Protein AF-A0A930JX52-F1 (afdb_monomer_lite)

Sequence (72 aa):
MRIALRCIYYKAVMPSCDIVDMDDATWKEFLHTGGNKRKEIVLKLLDKEWLMSYVKEIVWIPLEGQDKLKEI

Secondary structure (DSSP, 8-state):
-EEEEEEEESS---PPEEEEE--HHHHHHHHHS-HHHHHHHHHHHTT-GGGTTTEEEEEEEESTTGGGGS--

pLDDT: mean 85.56, std 12.99, range [45.19, 95.12]

Structure (mmCIF, N/CA/C/O backbone):
data_AF-A0A930JX52-F1
#
_entry.id   AF-A0A930JX52-F1
#
loop_
_atom_site.group_PDB
_atom_site.id
_atom_site.type_symbol
_atom_site.label_atom_id
_atom_site.label_alt_id
_atom_site.label_comp_id
_atom_site.label_asym_id
_atom_site.label_entity_id
_atom_site.label_seq_id
_atom_site.pdbx_PDB_ins_code
_atom_site.Cartn_x
_atom_site.Cartn_y
_atom_site.Cartn_z
_atom_site.occupancy
_atom_site.B_iso_or_equiv
_atom_site.auth_seq_id
_atom_site.auth_comp_id
_atom_site.auth_asym_id
_atom_site.auth_atom_id
_atom_site.pdbx_PDB_model_num
ATOM 1 N N . MET A 1 1 ? -8.880 3.718 6.810 1.00 89.19 1 MET A N 1
ATOM 2 C CA . MET A 1 1 ? -8.324 4.659 5.826 1.00 89.19 1 MET A CA 1
ATOM 3 C C . MET A 1 1 ? -8.206 3.959 4.489 1.00 89.19 1 MET A C 1
ATOM 5 O O . MET A 1 1 ? -7.372 3.069 4.333 1.00 89.19 1 MET A O 1
ATOM 9 N N . ARG A 1 2 ? -9.037 4.367 3.534 1.00 91.38 2 ARG A N 1
ATOM 10 C CA . ARG A 1 2 ? -8.996 3.886 2.156 1.00 91.38 2 ARG A CA 1
ATOM 11 C C . ARG A 1 2 ? -8.074 4.749 1.302 1.00 91.38 2 ARG A C 1
ATOM 13 O O . ARG A 1 2 ? -8.250 5.968 1.235 1.00 91.38 2 ARG A O 1
ATOM 20 N N . ILE A 1 3 ? -7.113 4.130 0.621 1.00 92.50 3 ILE A N 1
ATOM 21 C CA . ILE A 1 3 ? -6.171 4.828 -0.265 1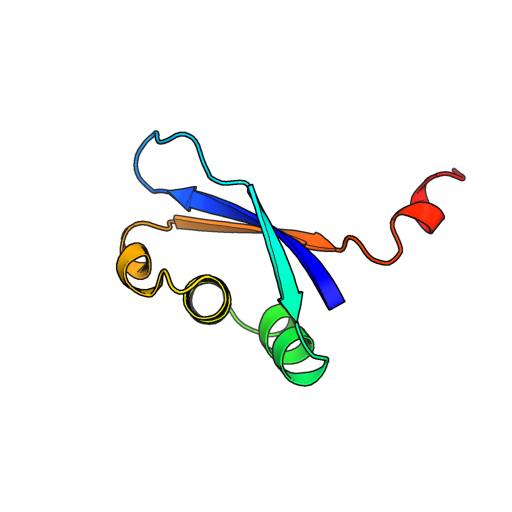.00 92.50 3 ILE A CA 1
ATOM 22 C C . ILE A 1 3 ? -6.144 4.182 -1.652 1.00 92.50 3 ILE A C 1
ATOM 24 O O . ILE A 1 3 ? -6.256 2.963 -1.782 1.00 92.50 3 ILE A O 1
ATOM 28 N N . ALA A 1 4 ? -5.959 5.000 -2.686 1.00 92.31 4 ALA A N 1
ATOM 29 C CA . ALA A 1 4 ? -5.522 4.531 -3.996 1.00 92.31 4 ALA A CA 1
ATOM 30 C C . ALA A 1 4 ? -3.999 4.610 -4.046 1.00 92.31 4 ALA A C 1
ATOM 32 O O . ALA A 1 4 ? -3.419 5.618 -3.636 1.00 92.31 4 ALA A O 1
ATOM 33 N N . LEU A 1 5 ? -3.347 3.566 -4.544 1.00 91.94 5 LEU A N 1
ATOM 34 C CA . LEU A 1 5 ? -1.895 3.506 -4.617 1.00 91.94 5 LEU A CA 1
ATOM 35 C C . LEU A 1 5 ? -1.399 2.918 -5.934 1.00 91.94 5 LEU A C 1
ATOM 37 O O . LEU A 1 5 ? -2.107 2.206 -6.644 1.00 91.94 5 LEU A O 1
ATOM 41 N N . ARG A 1 6 ? -0.151 3.250 -6.256 1.00 90.44 6 ARG A N 1
ATOM 42 C CA . ARG A 1 6 ? 0.545 2.840 -7.469 1.00 90.44 6 ARG A CA 1
ATOM 43 C C . ARG A 1 6 ? 1.962 2.407 -7.123 1.00 90.44 6 ARG A C 1
ATOM 45 O O . ARG A 1 6 ? 2.748 3.189 -6.584 1.00 90.44 6 ARG A O 1
ATOM 52 N N . CYS A 1 7 ? 2.297 1.175 -7.490 1.00 90.38 7 CYS A N 1
ATOM 53 C CA . CYS A 1 7 ? 3.656 0.654 -7.404 1.00 90.38 7 CYS A CA 1
ATOM 54 C C . CYS A 1 7 ? 4.457 1.114 -8.630 1.00 90.38 7 CYS A C 1
ATOM 56 O O . CYS A 1 7 ? 4.174 0.709 -9.755 1.00 90.38 7 CYS A O 1
ATOM 58 N N . ILE A 1 8 ? 5.462 1.964 -8.430 1.00 89.25 8 ILE A N 1
ATOM 59 C CA . ILE A 1 8 ? 6.389 2.382 -9.485 1.00 89.25 8 ILE A CA 1
ATOM 60 C C . ILE A 1 8 ? 7.541 1.385 -9.528 1.00 89.25 8 ILE A C 1
ATOM 62 O O . ILE A 1 8 ? 8.289 1.255 -8.560 1.00 89.25 8 ILE A O 1
ATOM 66 N N . TYR A 1 9 ? 7.696 0.682 -10.646 1.00 89.69 9 TYR A N 1
ATOM 67 C CA . TYR A 1 9 ? 8.727 -0.341 -10.820 1.00 89.69 9 TYR A CA 1
ATOM 68 C C . TYR A 1 9 ? 10.018 0.227 -11.423 1.00 89.69 9 TYR A C 1
ATOM 70 O O . TYR A 1 9 ? 10.011 1.266 -12.081 1.00 89.69 9 TYR A O 1
ATOM 78 N N . TYR A 1 10 ? 11.138 -0.477 -11.239 1.00 85.88 10 TYR A N 1
ATOM 79 C CA . TYR A 1 10 ? 12.416 -0.129 -11.882 1.00 85.88 10 TYR A CA 1
ATOM 80 C C . TYR A 1 10 ? 12.421 -0.340 -13.404 1.00 85.88 10 TYR A C 1
ATOM 82 O O . TYR A 1 10 ? 13.205 0.294 -14.107 1.00 85.88 10 TYR A O 1
ATOM 90 N N . LYS A 1 11 ? 11.567 -1.230 -13.920 1.00 81.69 11 LYS A N 1
ATOM 91 C CA . LYS A 1 11 ? 11.390 -1.464 -15.360 1.00 81.69 11 LYS A CA 1
ATOM 92 C C . LYS A 1 11 ? 10.130 -0.751 -15.848 1.00 81.69 11 LYS A C 1
ATOM 94 O O . LYS A 1 11 ? 9.181 -0.594 -15.084 1.00 81.69 11 LYS A O 1
ATOM 99 N N . ALA A 1 12 ? 10.111 -0.354 -17.120 1.00 64.06 12 ALA A N 1
ATOM 100 C CA . ALA A 1 12 ? 8.935 0.223 -17.768 1.00 64.06 12 ALA A CA 1
ATOM 101 C C . ALA A 1 12 ? 7.845 -0.850 -17.947 1.00 64.06 12 ALA A C 1
ATOM 103 O O . ALA A 1 12 ? 7.741 -1.497 -18.983 1.00 64.06 12 ALA A O 1
ATOM 104 N N . VAL A 1 13 ? 7.061 -1.065 -16.896 1.00 67.31 13 VAL A N 1
ATOM 105 C CA . VAL A 1 13 ? 5.833 -1.867 -16.893 1.00 67.31 13 VAL A CA 1
ATOM 106 C C . VAL A 1 13 ? 4.657 -0.933 -16.666 1.00 67.31 13 VAL A C 1
ATOM 108 O O . VAL A 1 13 ? 4.801 0.069 -15.962 1.00 67.31 13 VAL A O 1
ATOM 111 N N . MET A 1 14 ? 3.496 -1.260 -17.246 1.00 62.56 14 MET A N 1
ATOM 112 C CA . MET A 1 14 ? 2.239 -0.605 -16.878 1.00 62.56 14 MET A CA 1
ATOM 113 C C . MET A 1 14 ? 2.052 -0.762 -15.365 1.00 62.56 14 MET A C 1
ATOM 115 O O . MET A 1 14 ? 1.921 -1.890 -14.888 1.00 62.56 14 MET A O 1
ATOM 119 N N . PRO A 1 15 ? 2.074 0.329 -14.591 1.00 66.25 15 PRO A N 1
ATOM 120 C CA . PRO A 1 15 ? 1.906 0.212 -13.153 1.00 66.25 15 PRO A CA 1
ATOM 121 C C . PRO A 1 15 ? 0.459 -0.162 -12.830 1.00 66.25 15 PRO A C 1
ATOM 123 O O . PRO A 1 15 ? -0.457 0.427 -13.412 1.00 66.25 15 PRO A O 1
ATOM 126 N N . SER A 1 16 ? 0.252 -1.072 -11.878 1.00 72.38 16 SER A N 1
ATOM 127 C CA . SER A 1 16 ? -1.081 -1.313 -11.329 1.00 72.38 16 SER A CA 1
ATOM 128 C C . SER A 1 16 ? -1.515 -0.129 -10.466 1.00 72.38 16 SER A C 1
ATOM 130 O O . SER A 1 16 ? -0.700 0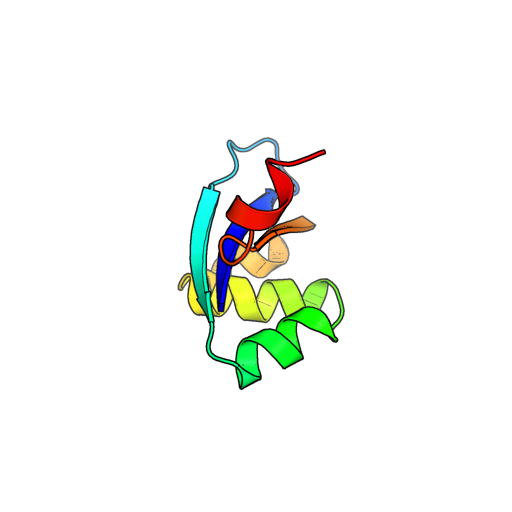.485 -9.771 1.00 72.38 16 SER A O 1
ATOM 132 N N . CYS A 1 17 ? -2.799 0.214 -10.555 1.00 85.50 17 CYS A N 1
ATOM 133 C CA . CYS A 1 17 ? -3.468 1.054 -9.574 1.00 85.50 17 CYS A CA 1
ATOM 134 C C . CYS A 1 17 ? -4.301 0.116 -8.707 1.00 85.50 17 CYS A C 1
ATOM 136 O O . CYS A 1 17 ? -5.189 -0.563 -9.225 1.00 85.50 17 CYS A O 1
ATOM 138 N N . ASP A 1 18 ? -3.981 0.047 -7.423 1.00 90.88 18 ASP A N 1
ATOM 139 C CA . ASP A 1 18 ? -4.671 -0.799 -6.459 1.00 90.88 18 ASP A CA 1
ATOM 140 C C . ASP A 1 18 ? -5.327 0.106 -5.399 1.00 90.88 18 ASP A C 1
ATOM 142 O O . ASP A 1 18 ? -4.795 1.163 -5.048 1.00 90.88 18 ASP A O 1
ATOM 146 N N . ILE A 1 19 ? -6.499 -0.287 -4.897 1.00 92.31 19 ILE A N 1
ATOM 147 C CA . ILE A 1 19 ? -7.164 0.389 -3.777 1.00 92.31 19 ILE A CA 1
ATOM 148 C C . ILE A 1 19 ? -7.071 -0.535 -2.574 1.00 92.31 19 ILE A C 1
ATOM 150 O O . ILE A 1 19 ? -7.456 -1.699 -2.670 1.00 92.31 19 ILE A O 1
ATOM 154 N N . VAL A 1 20 ? -6.577 -0.012 -1.456 1.00 92.94 20 VAL A N 1
ATOM 155 C CA . VAL A 1 20 ? -6.436 -0.772 -0.211 1.00 92.94 20 VAL A CA 1
ATOM 156 C C . VAL A 1 20 ? -7.103 -0.042 0.942 1.00 92.94 20 VAL A C 1
ATOM 158 O O . VAL A 1 20 ? -7.111 1.191 1.006 1.00 92.94 20 VAL A O 1
ATOM 161 N N . ASP A 1 21 ? -7.634 -0.832 1.865 1.00 92.88 21 ASP A N 1
ATOM 162 C CA . ASP A 1 21 ? -8.177 -0.373 3.132 1.00 92.88 21 ASP A CA 1
ATOM 163 C C . ASP A 1 21 ? -7.178 -0.712 4.243 1.00 92.88 21 ASP A C 1
ATOM 165 O O . ASP A 1 21 ? -6.773 -1.861 4.407 1.00 92.88 21 ASP A O 1
ATOM 169 N N . MET A 1 22 ? -6.753 0.304 4.990 1.00 92.44 22 MET A N 1
ATOM 170 C CA . MET A 1 22 ? -5.872 0.161 6.149 1.00 92.44 22 MET A CA 1
ATOM 171 C C . MET A 1 22 ? -6.636 0.496 7.429 1.00 92.44 22 MET A C 1
ATOM 173 O O . MET A 1 22 ? -7.398 1.470 7.466 1.00 92.44 22 MET A O 1
ATOM 177 N N . ASP A 1 23 ? -6.398 -0.268 8.494 1.00 94.12 23 ASP A N 1
ATOM 178 C CA . ASP A 1 23 ? -6.814 0.136 9.838 1.00 94.12 23 ASP A CA 1
ATOM 179 C C . ASP A 1 23 ? -5.990 1.339 10.345 1.00 94.12 23 ASP A C 1
ATOM 181 O O . ASP A 1 23 ? -4.999 1.748 9.734 1.00 94.12 23 ASP A O 1
ATOM 185 N N . ASP A 1 24 ? -6.424 1.952 11.450 1.00 91.50 24 ASP A N 1
ATOM 186 C CA . ASP A 1 24 ? -5.795 3.165 11.995 1.00 91.50 24 ASP A CA 1
ATOM 187 C C . ASP A 1 24 ? -4.332 2.940 12.420 1.00 91.50 24 ASP A C 1
ATOM 189 O O . ASP A 1 24 ? -3.486 3.815 12.226 1.00 91.50 24 ASP A O 1
ATOM 193 N N . ALA A 1 25 ? -4.008 1.757 12.951 1.00 93.75 25 ALA A N 1
ATOM 194 C CA . ALA A 1 25 ? -2.652 1.425 13.383 1.00 93.75 25 ALA A CA 1
ATOM 195 C C . ALA A 1 25 ? -1.699 1.297 12.183 1.00 93.75 25 ALA A C 1
ATOM 197 O O . ALA A 1 25 ? -0.652 1.946 12.148 1.00 93.75 25 ALA A O 1
ATOM 198 N N . THR A 1 26 ? -2.104 0.530 11.170 1.00 94.31 26 THR A N 1
ATOM 199 C CA . THR A 1 26 ? -1.377 0.331 9.910 1.00 94.31 26 THR A CA 1
ATOM 200 C C . THR A 1 26 ? -1.217 1.648 9.165 1.00 94.31 26 THR A C 1
ATOM 202 O O . THR A 1 26 ? -0.147 1.943 8.636 1.00 94.31 26 THR A O 1
ATOM 205 N N . TRP A 1 27 ? -2.259 2.480 9.156 1.00 92.9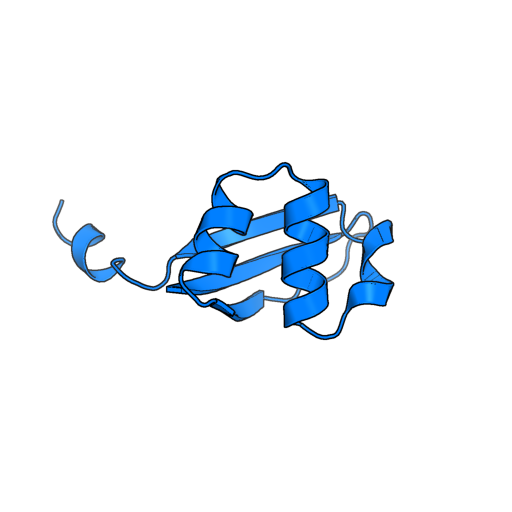4 27 TRP A N 1
ATOM 206 C CA . TRP A 1 27 ? -2.219 3.802 8.543 1.00 92.94 27 TRP A CA 1
ATOM 207 C C . TRP A 1 27 ? -1.197 4.730 9.211 1.00 92.94 27 TRP A C 1
ATOM 209 O O . TRP A 1 27 ? -0.384 5.357 8.526 1.00 92.94 27 TRP A O 1
ATOM 219 N N . LYS A 1 28 ? -1.190 4.793 10.547 1.00 92.75 28 LYS A N 1
ATOM 220 C CA . LYS A 1 28 ? -0.205 5.577 11.308 1.00 92.75 28 LYS A CA 1
ATOM 221 C C . LYS A 1 28 ? 1.217 5.085 11.057 1.00 92.75 28 LYS A C 1
ATOM 223 O O . LYS A 1 28 ? 2.107 5.903 10.824 1.00 92.75 28 LYS A O 1
ATOM 228 N N . GLU A 1 29 ? 1.429 3.770 11.046 1.00 94.31 29 GLU A N 1
ATOM 229 C CA . GLU A 1 29 ? 2.732 3.193 10.708 1.00 94.31 29 GLU A CA 1
ATOM 230 C C . GLU A 1 29 ? 3.156 3.586 9.286 1.00 94.31 29 GLU A C 1
ATOM 232 O O . GLU A 1 29 ? 4.264 4.083 9.078 1.00 94.31 29 GLU A O 1
ATOM 237 N N . PHE A 1 30 ? 2.256 3.445 8.312 1.00 94.12 30 PHE A N 1
ATOM 238 C CA . PHE A 1 30 ? 2.503 3.789 6.917 1.00 94.12 30 PHE A CA 1
ATOM 239 C C . PHE A 1 30 ? 2.897 5.265 6.733 1.00 94.12 30 PHE A C 1
ATOM 241 O O . PHE A 1 30 ? 3.868 5.567 6.031 1.00 94.12 30 PHE A O 1
ATOM 248 N N . LEU A 1 31 ? 2.194 6.196 7.384 1.00 91.25 31 LEU A N 1
ATOM 249 C CA . LEU A 1 31 ? 2.484 7.629 7.293 1.00 91.25 31 LEU A CA 1
ATOM 250 C C . LEU A 1 31 ? 3.870 7.983 7.836 1.00 91.25 31 LEU A C 1
ATOM 252 O O . LEU A 1 31 ? 4.633 8.690 7.169 1.00 91.25 31 LEU A O 1
ATOM 256 N N . HIS A 1 32 ? 4.198 7.474 9.022 1.00 91.81 32 HIS A N 1
ATOM 257 C CA . HIS A 1 32 ? 5.378 7.890 9.779 1.00 91.81 32 HIS A CA 1
ATOM 258 C C . HIS A 1 32 ? 6.634 7.064 9.487 1.00 91.81 32 HIS A C 1
ATOM 260 O O . HIS A 1 32 ? 7.690 7.334 10.057 1.00 91.81 32 HIS A O 1
ATOM 266 N N . THR A 1 33 ? 6.552 6.094 8.576 1.00 90.94 33 THR A N 1
ATOM 267 C CA . THR A 1 33 ? 7.694 5.261 8.203 1.00 90.94 33 THR A CA 1
ATOM 268 C C . THR A 1 33 ? 8.382 5.689 6.900 1.00 90.94 33 THR A C 1
ATOM 270 O O . THR A 1 33 ? 7.885 6.522 6.134 1.00 90.94 33 THR A O 1
ATOM 273 N N . GLY A 1 34 ? 9.570 5.134 6.650 1.00 90.19 34 GLY A N 1
ATOM 274 C CA . GLY A 1 34 ? 10.381 5.399 5.459 1.00 90.19 34 GLY A CA 1
ATOM 275 C C . GLY A 1 34 ? 9.918 4.633 4.214 1.00 90.19 34 GLY A C 1
ATOM 276 O O . GLY A 1 34 ? 9.126 3.695 4.288 1.00 90.19 34 GL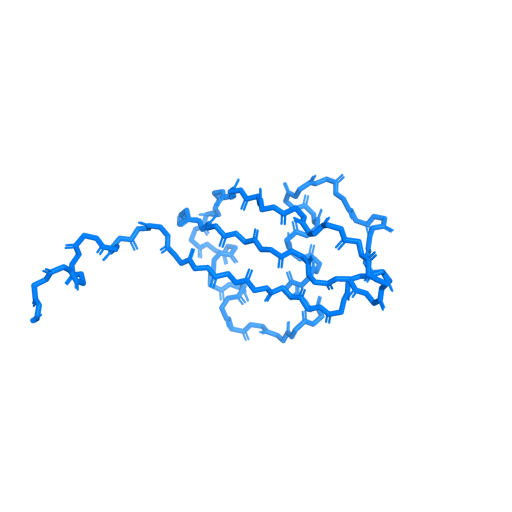Y A O 1
ATOM 277 N N . GLY A 1 35 ? 10.459 4.996 3.045 1.00 89.56 35 GLY A N 1
ATOM 278 C CA . GLY A 1 35 ? 10.030 4.447 1.750 1.00 89.56 35 GLY A CA 1
ATOM 279 C C . GLY A 1 35 ? 10.087 2.916 1.642 1.00 89.56 35 GLY A C 1
ATOM 280 O O . GLY A 1 35 ? 9.152 2.318 1.120 1.00 89.56 35 GLY A O 1
ATOM 281 N N . ASN A 1 36 ? 11.129 2.263 2.171 1.00 91.25 36 ASN A N 1
ATOM 282 C CA . ASN A 1 36 ? 11.223 0.795 2.145 1.00 91.25 36 ASN A CA 1
ATOM 283 C C . ASN A 1 36 ? 10.168 0.128 3.031 1.00 91.25 36 ASN A C 1
ATOM 285 O O . ASN A 1 36 ? 9.505 -0.804 2.591 1.00 91.25 36 ASN A O 1
ATOM 289 N N . LYS A 1 37 ? 9.938 0.647 4.238 1.00 93.56 37 LYS A N 1
ATOM 290 C CA . LYS A 1 37 ? 8.922 0.088 5.131 1.00 93.56 37 LYS A CA 1
ATOM 291 C C . LYS A 1 37 ? 7.506 0.303 4.585 1.00 93.56 37 LYS A C 1
ATOM 293 O O . LYS A 1 37 ? 6.678 -0.595 4.671 1.00 93.56 37 LYS A O 1
ATOM 298 N N . ARG A 1 38 ? 7.242 1.438 3.920 1.00 93.50 38 ARG A N 1
ATOM 299 C CA . ARG A 1 38 ? 5.977 1.653 3.191 1.00 93.50 38 ARG A CA 1
ATOM 300 C C . ARG A 1 38 ? 5.754 0.612 2.097 1.00 93.50 38 ARG A C 1
ATOM 302 O O . ARG A 1 38 ? 4.633 0.135 1.955 1.00 93.50 38 ARG A O 1
ATOM 309 N N . LYS A 1 39 ? 6.799 0.248 1.342 1.00 93.56 39 LYS A N 1
ATOM 310 C CA . LYS A 1 39 ? 6.709 -0.828 0.340 1.00 93.56 39 LYS A CA 1
ATOM 311 C C . LYS A 1 39 ? 6.352 -2.158 0.991 1.00 93.56 39 LYS A C 1
ATOM 313 O O . LYS A 1 39 ? 5.454 -2.819 0.492 1.00 93.56 39 LYS A O 1
ATOM 318 N N . GLU A 1 40 ? 7.006 -2.521 2.095 1.00 95.00 40 GLU A N 1
ATOM 319 C CA . GLU A 1 40 ? 6.696 -3.759 2.826 1.00 95.00 40 GLU A CA 1
ATOM 320 C C . GLU A 1 40 ? 5.223 -3.806 3.246 1.00 95.00 40 GLU A C 1
ATOM 322 O O . GLU A 1 40 ? 4.537 -4.779 2.948 1.00 95.00 40 GLU A O 1
ATOM 327 N N . ILE A 1 41 ? 4.717 -2.733 3.865 1.00 95.12 41 ILE A N 1
ATOM 328 C CA . ILE A 1 41 ? 3.314 -2.634 4.298 1.00 95.12 41 ILE A CA 1
ATOM 329 C C . ILE A 1 41 ? 2.367 -2.822 3.106 1.00 95.12 41 ILE A C 1
ATOM 331 O O . ILE A 1 41 ? 1.462 -3.651 3.152 1.00 95.12 41 ILE A O 1
ATOM 335 N N . VAL A 1 42 ? 2.591 -2.084 2.017 1.00 93.81 42 VAL A N 1
ATOM 336 C CA . VAL A 1 42 ? 1.716 -2.116 0.835 1.00 93.81 42 VAL A CA 1
ATOM 337 C C . VAL A 1 42 ? 1.761 -3.460 0.124 1.00 93.81 42 VAL A C 1
ATOM 339 O O . VAL A 1 42 ? 0.718 -3.999 -0.232 1.00 93.81 42 VAL A O 1
ATOM 342 N N . LEU A 1 43 ? 2.949 -4.025 -0.078 1.00 93.44 43 LEU A N 1
ATOM 343 C CA . LEU A 1 43 ? 3.085 -5.304 -0.766 1.00 93.44 43 LEU A CA 1
ATOM 344 C C . LEU A 1 43 ? 2.527 -6.460 0.060 1.00 93.44 43 LEU A C 1
ATOM 346 O O . LEU A 1 43 ? 1.977 -7.384 -0.530 1.00 93.44 43 LEU A O 1
ATOM 350 N N . LYS A 1 44 ? 2.590 -6.384 1.392 1.00 94.94 44 LYS A N 1
ATOM 351 C CA . LYS A 1 44 ? 1.920 -7.342 2.273 1.00 94.94 44 LYS A CA 1
ATOM 352 C C . LYS A 1 44 ? 0.397 -7.240 2.180 1.00 94.94 44 LYS A C 1
ATOM 354 O O . LYS A 1 44 ? -0.270 -8.260 2.068 1.00 94.94 44 LYS A O 1
ATOM 359 N N . LEU A 1 45 ? -0.158 -6.024 2.162 1.00 93.56 45 LEU A N 1
ATOM 360 C CA . LEU A 1 45 ? -1.604 -5.808 1.993 1.00 93.56 45 LEU A CA 1
ATOM 361 C C . LEU A 1 45 ? -2.130 -6.312 0.644 1.00 93.56 45 LEU A C 1
ATOM 363 O O . LEU A 1 45 ? -3.277 -6.734 0.550 1.00 93.56 45 LEU A O 1
ATOM 367 N N . LEU A 1 46 ? -1.299 -6.258 -0.397 1.00 92.00 46 LEU A N 1
ATOM 368 C CA . LEU A 1 46 ? -1.649 -6.721 -1.739 1.00 92.00 46 LEU A CA 1
ATOM 369 C C . LEU A 1 46 ? -1.368 -8.208 -1.983 1.00 92.00 46 LEU A C 1
ATOM 371 O O . LEU A 1 46 ? -1.644 -8.667 -3.089 1.00 92.00 46 LEU A O 1
ATOM 375 N N . ASP A 1 47 ? -0.781 -8.924 -1.020 1.00 93.19 47 ASP A N 1
ATOM 376 C CA . ASP A 1 47 ? -0.259 -10.286 -1.206 1.00 93.19 47 ASP A CA 1
ATOM 377 C C . ASP A 1 47 ? 0.744 -10.384 -2.385 1.00 93.19 47 ASP A C 1
ATOM 379 O O . ASP A 1 47 ? 0.712 -11.263 -3.247 1.00 93.19 47 ASP A O 1
ATOM 383 N N . LYS A 1 48 ? 1.635 -9.387 -2.474 1.00 91.44 48 LYS A N 1
ATOM 384 C CA . LYS A 1 48 ? 2.623 -9.202 -3.554 1.00 91.44 48 LYS A CA 1
ATOM 385 C C . LYS A 1 48 ? 4.042 -8.979 -3.018 1.00 91.44 48 LYS A C 1
ATOM 387 O O . LYS A 1 48 ? 4.839 -8.279 -3.640 1.00 91.44 48 LYS A O 1
ATOM 392 N N . GLU A 1 49 ? 4.396 -9.564 -1.875 1.00 93.88 49 GLU A N 1
ATOM 393 C CA . GLU A 1 49 ? 5.713 -9.391 -1.226 1.00 93.88 49 GLU A CA 1
ATOM 394 C C . GLU A 1 49 ? 6.894 -9.749 -2.152 1.00 93.88 49 GLU A C 1
ATOM 396 O O . GLU A 1 49 ? 7.954 -9.122 -2.099 1.00 93.88 49 GLU A O 1
ATOM 401 N N . TRP A 1 50 ? 6.683 -10.673 -3.095 1.00 91.19 50 TRP A N 1
ATOM 402 C CA . TRP A 1 50 ? 7.640 -11.046 -4.144 1.00 91.19 50 TRP A CA 1
ATOM 403 C C . TRP A 1 50 ? 8.037 -9.887 -5.084 1.00 91.19 50 TRP A C 1
ATOM 405 O O . TRP A 1 50 ? 9.044 -9.980 -5.788 1.00 91.19 50 TRP A O 1
ATOM 415 N N . LEU A 1 51 ? 7.293 -8.773 -5.085 1.00 90.06 51 LEU A N 1
ATOM 416 C CA . LEU A 1 51 ? 7.606 -7.565 -5.853 1.00 90.06 51 LEU A CA 1
ATOM 417 C C . LEU A 1 51 ? 8.577 -6.604 -5.146 1.00 90.06 51 LEU A C 1
ATOM 419 O O . LEU A 1 51 ? 8.958 -5.598 -5.747 1.00 90.06 51 LEU A O 1
ATOM 423 N N . MET A 1 52 ? 9.012 -6.887 -3.914 1.00 91.12 52 MET A N 1
ATOM 424 C CA . MET A 1 52 ? 9.767 -5.936 -3.084 1.00 91.12 52 MET A CA 1
ATOM 425 C C . MET A 1 52 ? 11.023 -5.371 -3.767 1.00 91.12 52 MET A C 1
ATOM 427 O O . MET A 1 52 ? 11.237 -4.159 -3.766 1.00 91.12 52 MET A O 1
ATOM 431 N N . SER A 1 53 ? 11.822 -6.217 -4.422 1.00 91.25 53 SER A N 1
ATOM 432 C CA . SER A 1 53 ? 13.029 -5.795 -5.152 1.00 91.25 53 SER A CA 1
ATOM 433 C C . SER A 1 53 ? 12.741 -5.095 -6.484 1.00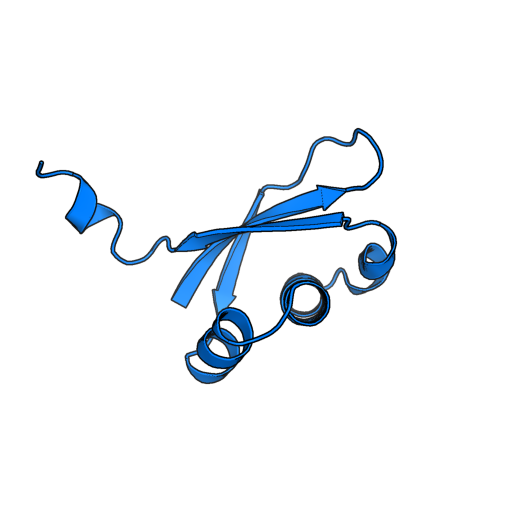 91.25 53 SER A C 1
ATOM 435 O O . SER A 1 53 ? 13.631 -4.479 -7.067 1.00 91.25 53 SER A O 1
ATOM 437 N N . TYR A 1 54 ? 11.513 -5.200 -6.995 1.00 89.44 54 TYR A N 1
ATOM 438 C CA . TYR A 1 54 ? 11.105 -4.640 -8.283 1.00 89.44 54 TYR A CA 1
ATOM 439 C C . TYR A 1 54 ? 10.466 -3.257 -8.146 1.00 89.44 54 TYR A C 1
ATOM 441 O O . TYR A 1 54 ? 10.475 -2.487 -9.111 1.00 89.44 54 TYR A O 1
ATOM 449 N N . VAL A 1 55 ? 9.933 -2.927 -6.966 1.00 90.56 55 VAL A N 1
ATOM 450 C CA . VAL A 1 55 ? 9.288 -1.643 -6.677 1.00 90.56 55 VAL A CA 1
ATOM 451 C C . VAL A 1 55 ? 10.326 -0.598 -6.267 1.00 90.56 55 VAL A C 1
ATOM 453 O O . VAL A 1 55 ? 10.983 -0.689 -5.227 1.00 90.56 55 VAL A O 1
ATOM 456 N N . LYS A 1 56 ? 10.425 0.464 -7.064 1.00 89.81 56 LYS A N 1
ATOM 457 C CA . LYS A 1 56 ? 11.224 1.657 -6.782 1.00 89.81 56 LYS A CA 1
ATOM 458 C C . LYS A 1 56 ? 10.536 2.565 -5.766 1.00 89.81 56 LYS A C 1
ATOM 460 O O . LYS A 1 56 ? 11.198 3.029 -4.840 1.00 89.81 56 LYS A O 1
ATOM 465 N N . GLU A 1 57 ? 9.230 2.777 -5.898 1.00 89.81 57 GLU A N 1
ATOM 466 C CA . GLU A 1 57 ? 8.476 3.745 -5.094 1.00 89.81 57 GLU A CA 1
ATOM 467 C C . GLU A 1 57 ? 6.989 3.374 -5.003 1.00 89.81 57 GLU A C 1
ATOM 469 O O . GLU A 1 57 ? 6.452 2.734 -5.906 1.00 89.81 57 GLU A O 1
ATOM 474 N N . ILE A 1 58 ? 6.333 3.787 -3.916 1.00 91.00 58 ILE A N 1
ATOM 475 C CA . ILE A 1 58 ? 4.876 3.741 -3.763 1.00 91.00 58 ILE A CA 1
ATOM 476 C C . ILE A 1 58 ? 4.352 5.173 -3.810 1.00 91.00 58 ILE A C 1
ATOM 478 O O . ILE A 1 58 ? 4.680 5.976 -2.937 1.00 91.00 58 ILE A O 1
ATOM 482 N N . VAL A 1 59 ? 3.495 5.461 -4.783 1.00 91.25 59 VAL A N 1
ATOM 483 C CA . VAL A 1 59 ? 2.715 6.703 -4.830 1.00 91.25 59 VAL A CA 1
ATOM 484 C C . VAL A 1 59 ? 1.309 6.397 -4.330 1.00 91.25 59 VAL A C 1
ATOM 486 O O . VAL A 1 59 ? 0.769 5.342 -4.655 1.00 91.25 59 VAL A O 1
ATOM 489 N N . TRP A 1 60 ? 0.711 7.283 -3.538 1.00 91.62 60 TRP A N 1
ATOM 490 C CA . TRP A 1 60 ? -0.598 7.050 -2.929 1.00 91.62 60 TRP A CA 1
ATOM 491 C C . TRP A 1 60 ? -1.385 8.347 -2.758 1.00 91.62 60 TRP A C 1
ATOM 493 O O . TRP A 1 60 ? -0.804 9.428 -2.663 1.00 91.62 60 TRP A O 1
ATOM 503 N N . ILE A 1 61 ? -2.712 8.227 -2.720 1.00 90.56 61 ILE A N 1
ATOM 504 C CA . ILE A 1 61 ? -3.643 9.327 -2.462 1.00 90.56 61 ILE A CA 1
ATOM 505 C C . ILE A 1 61 ? -4.749 8.807 -1.531 1.00 90.56 61 ILE A C 1
ATOM 507 O O . ILE A 1 61 ? -5.329 7.751 -1.814 1.00 90.56 61 ILE A O 1
ATOM 511 N N . PRO A 1 62 ? -5.065 9.515 -0.431 1.00 90.12 62 PRO A N 1
ATOM 512 C CA . PRO A 1 62 ? -6.201 9.158 0.405 1.00 90.12 62 PRO A CA 1
ATOM 513 C C . PRO A 1 62 ? -7.499 9.367 -0.380 1.00 90.12 62 PRO A C 1
ATOM 515 O O . PRO A 1 62 ? -7.668 10.385 -1.053 1.00 90.12 62 PRO A O 1
ATOM 518 N N . LEU A 1 63 ? -8.401 8.387 -0.332 1.00 88.69 63 LEU A N 1
ATOM 519 C CA . LEU A 1 63 ? -9.724 8.489 -0.960 1.00 88.69 63 LEU A CA 1
ATOM 520 C C . LEU A 1 63 ? -10.750 9.107 -0.008 1.00 88.69 63 LEU A C 1
ATOM 522 O O . LEU A 1 63 ? -11.705 9.741 -0.447 1.00 88.69 63 LEU A O 1
ATOM 526 N N . GLU A 1 64 ? -10.532 8.973 1.297 1.00 81.44 64 GLU A N 1
ATOM 527 C CA . GLU A 1 64 ? -11.328 9.653 2.313 1.00 81.44 64 GLU A CA 1
ATOM 528 C C . GLU A 1 64 ? -10.971 11.149 2.358 1.00 81.44 64 GLU A C 1
ATOM 530 O O . GLU A 1 64 ? -9.800 11.525 2.418 1.00 81.44 64 GLU A O 1
ATOM 535 N N . GLY A 1 65 ? -11.985 12.020 2.332 1.00 66.25 65 GLY A N 1
ATOM 536 C CA . GLY A 1 65 ? -11.809 13.474 2.431 1.00 66.25 65 GLY A CA 1
ATOM 537 C C . GLY A 1 65 ? -11.567 14.213 1.109 1.00 66.25 65 GLY A C 1
ATOM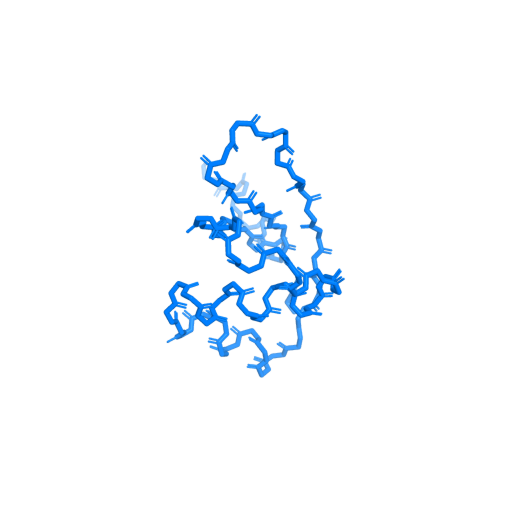 538 O O . GLY A 1 65 ? -11.473 15.439 1.139 1.00 66.25 65 GLY A O 1
ATOM 539 N N . GLN A 1 66 ? -11.534 13.526 -0.042 1.00 59.97 66 GLN A N 1
ATOM 540 C CA . GLN A 1 66 ? -11.408 14.184 -1.356 1.00 59.97 66 GLN A CA 1
ATOM 541 C C . GLN A 1 66 ? -12.581 15.120 -1.680 1.00 59.97 66 GLN A C 1
ATOM 543 O O . GLN A 1 66 ? -12.387 16.133 -2.348 1.00 59.97 66 GLN A O 1
ATOM 548 N N . ASP A 1 67 ? -13.774 14.842 -1.149 1.00 56.78 67 ASP A N 1
ATOM 549 C CA . ASP A 1 67 ? -14.952 15.698 -1.335 1.00 56.78 67 ASP A CA 1
ATOM 550 C C . ASP A 1 67 ? -14.780 17.099 -0.725 1.00 56.78 67 ASP A C 1
ATOM 552 O O . ASP A 1 67 ? -15.438 18.040 -1.157 1.00 56.78 67 ASP A O 1
ATOM 556 N N . LYS A 1 68 ? -13.851 17.275 0.227 1.00 55.16 68 LYS A N 1
ATOM 557 C CA . LYS A 1 68 ? -13.552 18.578 0.844 1.00 55.16 68 LYS A CA 1
ATOM 558 C C . LYS A 1 68 ? -12.622 19.463 0.005 1.00 55.16 68 LYS A C 1
ATOM 560 O O . LYS A 1 68 ? -12.409 20.612 0.370 1.00 55.16 68 LYS A O 1
ATOM 565 N N . LEU A 1 69 ? -12.050 18.945 -1.086 1.00 54.50 69 LEU A N 1
ATOM 566 C CA . LEU A 1 69 ? -11.138 19.687 -1.971 1.00 54.50 69 LEU A CA 1
ATOM 567 C C . LEU A 1 69 ? -11.845 20.318 -3.184 1.00 54.50 69 LEU A C 1
ATOM 569 O O . LEU A 1 69 ? -11.203 21.038 -3.940 1.00 54.50 69 LEU A O 1
ATOM 573 N N . LYS A 1 70 ? -13.142 20.048 -3.395 1.00 50.97 70 LYS A N 1
ATOM 574 C CA . LYS A 1 70 ? -13.906 20.539 -4.559 1.00 50.97 70 LYS A CA 1
ATOM 575 C C . LYS A 1 70 ? -14.460 21.965 -4.425 1.00 50.97 70 LYS A C 1
ATOM 577 O O . LYS A 1 70 ? -15.056 22.447 -5.382 1.00 50.97 70 LYS A O 1
ATOM 582 N N . GLU A 1 71 ? -14.249 22.638 -3.298 1.00 49.38 71 GLU A N 1
ATOM 583 C CA . GLU A 1 71 ? -14.680 24.026 -3.079 1.00 49.38 71 GLU A CA 1
ATOM 584 C C . GLU A 1 71 ? -13.475 24.935 -2.794 1.00 49.38 71 GLU A C 1
ATOM 586 O O . GLU A 1 71 ? -13.216 25.290 -1.645 1.00 49.38 71 GLU A O 1
ATOM 591 N N . ILE A 1 72 ? -12.714 25.293 -3.836 1.00 45.19 72 ILE A N 1
ATOM 592 C CA . ILE A 1 72 ? -11.839 26.481 -3.856 1.00 45.19 72 ILE A CA 1
ATOM 593 C C . ILE A 1 72 ? -11.965 27.140 -5.228 1.00 45.19 72 ILE A C 1
ATOM 595 O O . ILE A 1 72 ? -11.847 26.402 -6.234 1.00 45.19 72 ILE A O 1
#

Radius of gyration: 12.95 Å; chains: 1; bounding box: 28×38×31 Å

Foldseek 3Di:
DKKWKWFDFPDPDDIDTDIFDDDPVLVVCLVPDDFLVVLCSVCVRVVNNVCSNGGPGMDMDDPPPPVVVPPD